Protein AF-A0A1E3KN95-F1 (afdb_monomer_lite)

Radius of gyration: 28.06 Å; chains: 1; bounding box: 76×40×62 Å

InterPro domains:
  IPR014820 Primase, C-terminal 1 [PF08708] (69-131)
  IPR014820 Primase, C-terminal 1 [SM00942] (67-132)

pLDDT: mean 82.58, std 17.32, range [36.66, 98.38]

Structure (mmCIF, N/CA/C/O backbone):
data_AF-A0A1E3KN95-F1
#
_entry.id   AF-A0A1E3KN95-F1
#
loop_
_atom_site.group_PDB
_atom_site.id
_atom_site.type_symbol
_atom_site.label_atom_id
_atom_site.label_alt_id
_atom_site.label_comp_id
_atom_site.label_asym_id
_atom_site.label_entity_id
_atom_site.label_seq_id
_atom_site.pdbx_PDB_ins_code
_atom_site.Cartn_x
_atom_site.Cartn_y
_atom_site.Cartn_z
_atom_site.occupancy
_atom_site.B_iso_or_equiv
_atom_site.auth_seq_id
_atom_site.auth_comp_id
_atom_site.auth_asym_id
_atom_site.auth_atom_id
_atom_site.pdbx_PDB_model_num
ATOM 1 N N . MET A 1 1 ? 36.022 5.492 -14.165 1.00 36.78 1 MET A N 1
ATOM 2 C CA . MET A 1 1 ? 36.075 4.786 -15.461 1.00 36.78 1 MET A CA 1
ATOM 3 C C . MET A 1 1 ? 35.013 3.703 -15.429 1.00 36.78 1 MET A C 1
ATOM 5 O O . MET A 1 1 ? 35.142 2.792 -14.626 1.00 36.78 1 MET A O 1
ATOM 9 N N . LEU A 1 2 ? 33.936 3.849 -16.202 1.00 36.66 2 LEU A N 1
ATOM 10 C CA . LEU A 1 2 ? 32.925 2.799 -16.359 1.00 36.66 2 LEU A CA 1
ATOM 11 C C . LEU A 1 2 ? 33.494 1.744 -17.310 1.00 36.66 2 LEU A C 1
ATOM 13 O O . LEU A 1 2 ? 33.850 2.065 -18.440 1.00 36.66 2 LEU A O 1
ATOM 17 N N . SER A 1 3 ? 33.666 0.522 -16.815 1.00 41.12 3 SER A N 1
ATOM 18 C CA . SER A 1 3 ? 34.029 -0.646 -17.617 1.00 41.12 3 SER A CA 1
ATOM 19 C C . SER A 1 3 ? 32.741 -1.424 -17.847 1.00 41.12 3 SER A C 1
ATOM 21 O O . SER A 1 3 ? 32.296 -2.153 -16.966 1.00 41.12 3 SER A O 1
ATOM 23 N N . ASP A 1 4 ? 32.116 -1.229 -19.003 1.00 42.75 4 ASP A N 1
ATOM 24 C CA . ASP A 1 4 ? 30.999 -2.070 -19.421 1.00 42.75 4 ASP A CA 1
ATOM 25 C C . ASP A 1 4 ? 31.564 -3.441 -19.811 1.00 42.75 4 ASP A C 1
ATOM 27 O O . ASP A 1 4 ? 32.286 -3.570 -20.800 1.00 42.75 4 ASP A O 1
ATOM 31 N N . PHE A 1 5 ? 31.268 -4.475 -19.024 1.00 56.72 5 PHE A N 1
ATOM 32 C CA . PHE A 1 5 ? 31.557 -5.863 -19.377 1.00 56.72 5 PHE A CA 1
ATOM 33 C C . PHE A 1 5 ? 30.247 -6.607 -19.625 1.00 56.72 5 PHE A C 1
ATOM 35 O O . PHE A 1 5 ? 29.327 -6.585 -18.811 1.00 56.72 5 PHE A O 1
ATOM 42 N N . THR A 1 6 ? 30.166 -7.291 -20.764 1.00 40.59 6 THR A N 1
ATOM 43 C CA . THR A 1 6 ? 29.100 -8.259 -21.036 1.00 40.59 6 THR A CA 1
ATOM 44 C C . THR A 1 6 ? 29.659 -9.643 -20.737 1.00 40.59 6 THR A C 1
ATOM 46 O O . THR A 1 6 ? 30.643 -10.054 -21.349 1.00 40.59 6 THR A O 1
ATOM 49 N N . VAL A 1 7 ? 29.063 -10.354 -19.779 1.00 47.09 7 VAL A N 1
ATOM 50 C CA . VAL A 1 7 ? 29.426 -11.745 -19.483 1.00 47.09 7 VAL A CA 1
ATOM 51 C C . VAL A 1 7 ? 28.965 -12.611 -20.653 1.00 47.09 7 VAL A C 1
ATOM 53 O O . VAL A 1 7 ? 27.770 -12.828 -20.842 1.00 47.09 7 VAL A O 1
ATOM 56 N N . ILE A 1 8 ? 29.912 -13.095 -21.450 1.00 56.09 8 ILE A N 1
ATOM 57 C CA . ILE A 1 8 ? 29.665 -14.140 -22.442 1.00 56.09 8 ILE A CA 1
ATOM 58 C C . ILE A 1 8 ? 29.873 -15.462 -21.701 1.00 56.09 8 ILE A C 1
ATOM 60 O O . ILE A 1 8 ? 30.939 -15.673 -21.121 1.00 56.09 8 ILE A O 1
ATOM 64 N N . ALA A 1 9 ? 28.863 -16.336 -21.663 1.00 49.34 9 ALA A N 1
ATOM 65 C CA . ALA A 1 9 ? 29.051 -17.692 -21.144 1.00 49.34 9 ALA A CA 1
ATOM 66 C C . ALA A 1 9 ? 30.231 -18.352 -21.887 1.00 49.34 9 ALA A C 1
ATOM 68 O O . ALA A 1 9 ? 30.363 -18.112 -23.093 1.00 49.34 9 ALA A O 1
ATOM 69 N N . PRO A 1 10 ? 31.086 -19.153 -21.221 1.00 55.22 10 PRO A N 1
ATOM 70 C CA . PRO A 1 10 ? 32.180 -19.834 -21.896 1.00 55.22 10 PRO A CA 1
ATOM 71 C C . PRO A 1 10 ? 31.567 -20.849 -22.858 1.00 55.22 10 PRO A C 1
ATOM 73 O O . PRO A 1 10 ? 31.193 -21.956 -22.485 1.00 55.22 10 PRO A O 1
ATOM 76 N N . SER A 1 11 ? 31.372 -20.439 -24.106 1.00 58.56 11 SER A N 1
ATOM 77 C CA . SER A 1 11 ? 31.072 -21.370 -25.173 1.00 58.56 11 SER A CA 1
ATOM 78 C C . SER A 1 11 ? 32.407 -22.046 -25.486 1.00 58.56 11 SER A C 1
ATOM 80 O O . SER A 1 11 ? 33.395 -21.382 -25.782 1.00 58.56 11 SER A O 1
ATOM 82 N N . G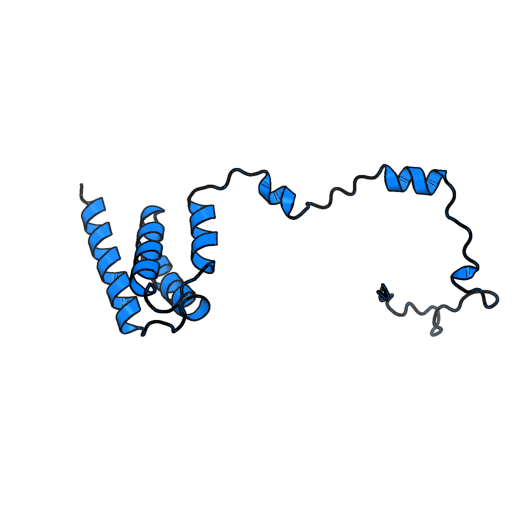LU A 1 12 ? 32.481 -23.358 -25.312 1.00 71.69 12 GLU A N 1
ATOM 83 C CA . GLU A 1 12 ? 33.647 -24.158 -25.677 1.00 71.69 12 GLU A CA 1
ATOM 84 C C . GLU A 1 12 ? 33.299 -24.955 -26.934 1.00 71.69 12 GLU A C 1
ATOM 86 O O . GLU A 1 12 ? 32.211 -25.526 -27.030 1.00 71.69 12 GLU A O 1
ATOM 91 N N . ILE A 1 13 ? 34.218 -25.025 -27.898 1.00 61.28 13 ILE A N 1
ATOM 92 C CA . ILE A 1 13 ? 34.147 -26.010 -28.985 1.00 61.28 13 ILE A CA 1
ATOM 93 C C . ILE A 1 13 ? 35.222 -27.053 -28.697 1.00 61.28 13 ILE A C 1
ATOM 95 O O . ILE A 1 13 ? 36.402 -26.720 -28.595 1.00 61.28 13 ILE A O 1
ATOM 99 N N . ASN A 1 14 ? 34.825 -28.322 -28.574 1.00 69.56 14 ASN A N 1
ATOM 100 C CA . ASN A 1 14 ? 35.733 -29.450 -28.324 1.00 69.56 14 ASN A CA 1
ATOM 101 C C . ASN A 1 14 ? 36.645 -29.259 -27.089 1.00 69.56 14 ASN A C 1
ATOM 103 O O . ASN A 1 14 ? 37.830 -29.588 -27.137 1.00 69.56 14 ASN A O 1
ATOM 107 N N . GLY A 1 15 ? 36.105 -28.705 -25.995 1.00 73.94 15 GLY A N 1
ATOM 108 C CA . GLY A 1 15 ? 36.822 -28.530 -24.722 1.00 73.94 15 GLY A CA 1
ATOM 109 C C . GLY A 1 15 ? 37.902 -27.445 -24.732 1.00 73.94 15 GLY A C 1
ATOM 110 O O . GLY A 1 15 ? 38.790 -27.450 -23.881 1.00 73.94 15 GLY A O 1
ATOM 111 N N . LYS A 1 16 ? 37.875 -26.538 -25.717 1.00 72.81 16 LYS A N 1
ATOM 112 C CA . LYS A 1 16 ? 38.758 -25.370 -25.772 1.00 72.81 16 LYS A CA 1
ATOM 113 C C . LYS A 1 16 ? 37.926 -24.087 -25.747 1.00 72.81 16 LYS A C 1
ATOM 115 O O . LYS A 1 16 ? 36.942 -24.001 -26.491 1.00 72.81 16 LYS A O 1
ATOM 120 N N . PRO A 1 17 ? 38.322 -23.080 -24.949 1.00 73.75 17 PRO A N 1
ATOM 121 C CA . PRO A 1 17 ? 37.708 -21.764 -25.021 1.00 73.75 17 PRO A CA 1
ATOM 122 C C . PRO A 1 17 ? 37.991 -21.138 -26.389 1.00 73.75 17 PRO A C 1
ATOM 124 O O . PRO A 1 17 ? 39.045 -21.381 -26.987 1.00 73.75 17 PRO A O 1
ATOM 127 N N . TYR A 1 18 ? 37.073 -20.305 -26.881 1.00 70.44 18 TYR A N 1
ATOM 128 C CA . TYR A 1 18 ? 37.371 -19.474 -28.046 1.00 70.44 18 TYR A CA 1
ATOM 129 C C . TYR A 1 18 ? 38.575 -18.588 -27.736 1.00 70.44 18 TYR A C 1
ATOM 131 O O . TYR A 1 18 ? 38.562 -17.806 -26.786 1.00 70.44 18 TYR A O 1
ATOM 139 N N . ALA A 1 19 ? 39.604 -18.701 -28.566 1.00 72.06 19 ALA A N 1
ATOM 140 C CA . ALA A 1 19 ? 40.732 -17.789 -28.571 1.00 72.06 19 ALA A CA 1
ATOM 141 C C . ALA A 1 19 ? 40.642 -16.895 -29.815 1.00 72.06 19 ALA A C 1
ATOM 143 O O . ALA A 1 19 ? 40.189 -17.360 -30.868 1.00 72.06 19 ALA A O 1
ATOM 144 N N . PRO A 1 20 ? 41.077 -15.629 -29.733 1.00 71.50 20 PRO A N 1
ATOM 145 C CA . PRO A 1 20 ? 41.252 -14.808 -30.919 1.00 71.50 20 PRO A CA 1
ATOM 146 C C . PRO A 1 20 ? 42.213 -15.485 -31.899 1.00 71.50 20 PRO A C 1
ATOM 148 O O . PRO A 1 20 ? 43.287 -15.953 -31.513 1.00 71.50 20 PRO A O 1
ATOM 151 N N . LEU A 1 21 ? 41.835 -15.525 -33.175 1.00 75.88 21 LEU A N 1
ATOM 152 C CA . LEU A 1 21 ? 42.736 -15.972 -34.234 1.00 75.88 21 LEU A CA 1
ATOM 153 C C . LEU A 1 21 ? 43.916 -14.995 -34.333 1.00 75.88 21 LEU A C 1
ATOM 155 O O . LEU A 1 21 ? 43.727 -13.780 -34.249 1.00 75.88 21 LEU A O 1
ATOM 159 N N . ASP A 1 22 ? 45.122 -15.532 -34.510 1.00 77.94 22 ASP A N 1
ATOM 160 C CA . ASP A 1 22 ? 46.354 -14.773 -34.761 1.00 77.94 22 ASP A CA 1
ATOM 161 C C . ASP A 1 22 ? 46.700 -13.705 -33.704 1.00 77.94 22 ASP A C 1
ATOM 163 O O . ASP A 1 22 ? 47.295 -12.680 -34.026 1.00 77.94 22 ASP A O 1
ATOM 167 N N . GLY A 1 23 ? 46.305 -13.904 -32.441 1.00 77.94 23 GLY A N 1
ATOM 168 C CA . GLY A 1 23 ? 46.633 -12.975 -31.349 1.00 77.94 23 GLY A CA 1
ATOM 169 C C . GLY A 1 23 ? 45.942 -11.610 -31.440 1.00 77.94 23 GLY A C 1
ATOM 170 O O . GLY A 1 23 ? 46.350 -10.675 -30.752 1.00 77.94 23 GLY A O 1
ATOM 171 N N . ARG A 1 24 ? 44.902 -11.485 -32.274 1.00 77.06 24 ARG A N 1
ATOM 172 C CA . ARG A 1 24 ? 44.149 -10.238 -32.438 1.00 77.06 24 ARG A CA 1
ATOM 173 C C . ARG A 1 24 ? 43.450 -9.829 -31.149 1.00 77.06 24 ARG A C 1
ATOM 175 O O . ARG A 1 24 ? 42.901 -10.646 -30.413 1.00 77.06 24 ARG A O 1
ATOM 182 N N . THR A 1 25 ? 43.420 -8.532 -30.920 1.00 79.06 25 THR A N 1
ATOM 183 C CA . THR A 1 25 ? 42.753 -7.879 -29.801 1.00 79.06 25 THR A CA 1
ATOM 184 C C . THR A 1 25 ? 41.519 -7.123 -30.288 1.00 79.06 25 THR A C 1
ATOM 186 O O . THR A 1 25 ? 41.279 -6.982 -31.487 1.00 79.06 25 THR A O 1
ATOM 189 N N . LEU A 1 26 ? 40.724 -6.589 -29.357 1.00 74.69 26 LEU A N 1
ATOM 190 C CA . LEU A 1 26 ? 39.584 -5.735 -29.711 1.00 74.69 26 LEU A CA 1
ATOM 191 C C . LEU A 1 26 ? 40.007 -4.485 -30.504 1.00 74.69 26 LEU A C 1
ATOM 193 O O . LEU A 1 26 ? 39.204 -3.959 -31.270 1.00 74.69 26 LEU A O 1
ATOM 197 N N . ALA A 1 27 ? 41.258 -4.034 -30.359 1.00 80.38 27 ALA A N 1
ATOM 198 C CA . ALA A 1 27 ? 41.798 -2.901 -31.109 1.00 80.38 27 ALA A CA 1
ATOM 199 C C . ALA A 1 27 ? 41.967 -3.200 -32.611 1.00 80.38 27 ALA A C 1
ATOM 201 O O . ALA A 1 27 ? 41.987 -2.275 -33.418 1.00 80.38 27 ALA A O 1
ATOM 202 N N . ASP A 1 28 ? 42.035 -4.479 -32.993 1.00 82.50 28 ASP A N 1
ATOM 203 C CA . ASP A 1 28 ? 42.207 -4.921 -34.382 1.00 82.50 28 ASP A CA 1
ATOM 204 C C . ASP A 1 28 ? 40.870 -5.062 -35.134 1.00 82.50 28 ASP A C 1
ATOM 206 O O . ASP A 1 28 ? 40.828 -5.450 -36.309 1.00 82.50 28 ASP A O 1
ATOM 210 N N . ILE A 1 29 ? 39.750 -4.769 -34.466 1.00 81.12 29 ILE A N 1
ATOM 211 C CA . ILE A 1 29 ? 38.415 -4.838 -35.054 1.00 81.12 29 ILE A CA 1
ATOM 212 C C . ILE A 1 29 ? 38.216 -3.638 -35.980 1.00 81.12 29 ILE A C 1
ATOM 214 O O . ILE A 1 29 ? 38.250 -2.480 -35.565 1.00 81.12 29 ILE 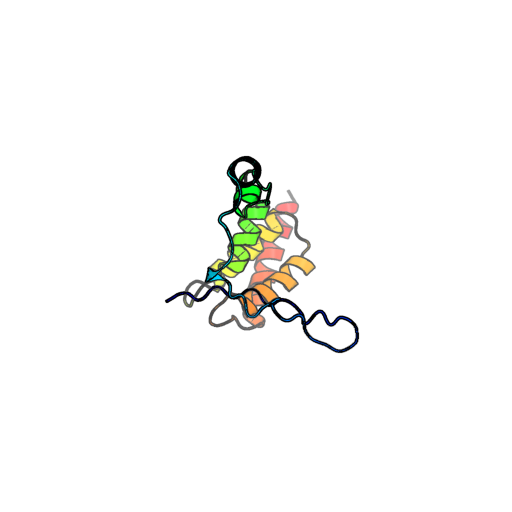A O 1
ATOM 218 N N . LYS A 1 30 ? 37.964 -3.920 -37.261 1.00 85.94 30 LYS A N 1
ATOM 219 C CA . LYS A 1 30 ? 37.622 -2.885 -38.240 1.00 85.94 30 LYS A CA 1
ATOM 220 C C . LYS A 1 30 ? 36.300 -2.213 -37.857 1.00 85.94 30 LYS A C 1
ATOM 222 O O . LYS A 1 30 ? 35.381 -2.914 -37.423 1.00 85.94 30 LYS A O 1
ATOM 227 N N . PRO A 1 31 ? 36.167 -0.891 -38.065 1.00 84.50 31 PRO A N 1
ATOM 228 C CA . PRO A 1 31 ? 34.901 -0.212 -37.842 1.00 84.50 31 PRO A CA 1
ATOM 229 C C . PRO A 1 31 ? 33.794 -0.881 -38.661 1.00 84.50 31 PRO A C 1
ATOM 231 O O . PRO A 1 31 ? 34.018 -1.337 -39.788 1.00 84.50 31 PRO A O 1
ATOM 234 N N . ALA A 1 32 ? 32.599 -0.952 -38.075 1.00 84.81 32 ALA A N 1
ATOM 235 C CA . ALA A 1 32 ? 31.441 -1.509 -38.752 1.00 84.81 32 ALA A CA 1
ATOM 236 C C . ALA A 1 32 ? 31.173 -0.735 -40.056 1.00 84.81 32 ALA A C 1
ATOM 238 O O . ALA A 1 32 ? 31.287 0.493 -40.077 1.00 84.81 32 ALA A O 1
ATOM 239 N N . PRO A 1 33 ? 30.815 -1.422 -41.153 1.00 91.12 33 PRO A N 1
ATOM 240 C CA . PRO A 1 33 ? 30.518 -0.748 -42.406 1.00 91.12 33 PRO A CA 1
ATOM 241 C C . PRO A 1 33 ? 29.287 0.154 -42.250 1.00 91.12 33 PRO A C 1
ATOM 243 O O . PRO A 1 33 ? 28.330 -0.209 -41.564 1.00 91.12 33 PRO A O 1
ATOM 246 N N . GLN A 1 34 ? 29.292 1.305 -42.928 1.00 87.81 34 GLN A N 1
ATOM 247 C CA . GLN A 1 34 ? 28.277 2.349 -42.737 1.00 87.81 34 GLN A CA 1
ATOM 248 C C . GLN A 1 34 ? 26.843 1.836 -42.950 1.00 87.81 34 GLN A C 1
ATOM 250 O O . GLN A 1 34 ? 25.969 2.129 -42.145 1.00 87.81 34 GLN A O 1
ATOM 255 N N . TRP A 1 35 ? 26.620 0.961 -43.940 1.00 90.25 35 TRP A N 1
ATOM 256 C CA . TRP A 1 35 ? 25.302 0.362 -44.194 1.00 90.25 35 TRP A CA 1
ATOM 257 C C . TRP A 1 35 ? 24.738 -0.409 -42.988 1.00 90.25 35 TRP A C 1
ATOM 259 O O . TRP A 1 35 ? 23.524 -0.453 -42.795 1.00 90.25 35 TRP A O 1
ATOM 269 N N . LEU A 1 36 ? 25.603 -1.036 -42.182 1.00 85.31 36 LEU A N 1
ATOM 270 C CA . LEU A 1 36 ? 25.201 -1.777 -40.988 1.00 85.31 36 LEU A CA 1
ATOM 271 C C . LEU A 1 36 ? 24.862 -0.806 -39.858 1.00 85.31 36 LEU A C 1
ATOM 273 O O . LEU A 1 36 ? 23.853 -0.990 -39.182 1.00 85.31 36 LEU A O 1
ATOM 277 N N . VAL A 1 37 ? 25.674 0.241 -39.694 1.00 86.12 37 VAL A N 1
ATOM 278 C CA . VAL A 1 37 ? 25.429 1.317 -38.727 1.00 86.12 37 VAL A CA 1
ATOM 279 C C . VAL A 1 37 ? 24.087 1.987 -39.019 1.00 86.12 37 VAL A C 1
ATOM 281 O O . VAL A 1 37 ? 23.237 2.052 -38.137 1.00 86.12 37 VAL A O 1
ATOM 284 N N . ASP A 1 38 ? 23.842 2.379 -40.267 1.00 85.50 38 ASP A N 1
ATOM 285 C CA . ASP A 1 38 ? 22.607 3.049 -40.687 1.00 85.50 38 ASP A CA 1
ATOM 286 C C . ASP A 1 38 ? 21.372 2.163 -40.458 1.00 85.50 38 ASP A C 1
ATOM 288 O O . ASP A 1 38 ? 20.329 2.626 -39.986 1.00 85.50 38 ASP A O 1
ATOM 292 N N . LYS A 1 39 ? 21.500 0.855 -40.725 1.00 82.94 39 LYS A N 1
ATOM 293 C CA . LYS A 1 39 ? 20.432 -0.126 -40.497 1.00 82.94 39 LYS A CA 1
ATOM 294 C C . LYS A 1 39 ? 20.111 -0.304 -39.010 1.00 82.94 39 LYS A C 1
ATOM 296 O O . LYS A 1 39 ? 18.944 -0.486 -38.668 1.00 82.94 39 LYS A O 1
ATOM 301 N N . LEU A 1 40 ? 21.117 -0.246 -38.137 1.00 78.94 40 LEU A N 1
ATOM 302 C CA . LEU A 1 40 ? 20.944 -0.349 -36.684 1.00 78.94 40 LEU A CA 1
ATOM 303 C C . LEU A 1 40 ? 20.393 0.949 -36.078 1.00 78.94 40 LEU A C 1
ATOM 305 O O . LEU A 1 40 ? 19.512 0.891 -35.226 1.00 78.94 40 LEU A O 1
ATOM 309 N N . VAL A 1 41 ? 20.841 2.116 -36.552 1.00 77.06 41 VAL A N 1
ATOM 310 C CA . VAL A 1 41 ? 20.358 3.432 -36.092 1.00 77.06 41 VAL A CA 1
ATOM 311 C C . VAL A 1 41 ? 18.879 3.645 -36.444 1.00 77.06 41 VAL A C 1
ATOM 313 O O . VAL A 1 41 ? 18.130 4.221 -35.656 1.00 77.06 41 VAL A O 1
ATOM 316 N N . GLY A 1 42 ? 18.428 3.148 -37.602 1.00 65.31 42 GLY A N 1
ATOM 317 C CA . GLY A 1 42 ? 17.024 3.215 -38.026 1.00 65.31 42 GLY A CA 1
ATOM 318 C C . GLY A 1 42 ? 16.092 2.219 -37.324 1.00 65.31 42 GLY A C 1
ATOM 319 O O . GLY A 1 42 ? 14.870 2.398 -37.337 1.00 65.31 42 GLY A O 1
ATOM 320 N N . GLN A 1 43 ? 16.635 1.181 -36.681 1.00 62.09 43 GLN A N 1
ATOM 321 C CA . GLN A 1 43 ? 15.849 0.254 -35.878 1.00 62.09 43 GLN A CA 1
ATOM 322 C C . GLN A 1 43 ? 15.532 0.896 -34.529 1.00 62.09 43 GLN A C 1
ATOM 324 O O . GLN A 1 43 ? 16.256 0.748 -33.547 1.00 62.09 43 GLN A O 1
ATOM 329 N N . LYS A 1 44 ? 14.378 1.567 -34.456 1.00 55.66 44 LYS A N 1
ATOM 330 C CA . LYS A 1 44 ? 13.699 1.775 -33.177 1.00 55.66 44 LYS A CA 1
ATOM 331 C C . LYS A 1 44 ? 13.392 0.398 -32.601 1.00 55.66 44 LYS A C 1
ATOM 333 O O . LYS A 1 44 ? 12.368 -0.204 -32.914 1.00 55.66 44 LYS A O 1
ATOM 338 N N . VAL A 1 45 ? 14.298 -0.114 -31.780 1.00 56.94 45 VAL A N 1
ATOM 339 C CA . VAL A 1 45 ? 13.999 -1.217 -30.884 1.00 56.94 45 VAL A CA 1
ATOM 340 C C . VAL A 1 45 ? 12.791 -0.787 -30.065 1.00 56.94 45 VAL A C 1
ATOM 342 O O . VAL A 1 45 ? 12.856 0.143 -29.261 1.00 56.94 45 VAL A O 1
ATOM 345 N N . ASN A 1 46 ? 11.656 -1.426 -30.336 1.00 52.91 46 ASN A N 1
ATOM 346 C CA . ASN A 1 46 ? 10.396 -1.199 -29.649 1.00 52.91 46 ASN A CA 1
ATOM 347 C C . ASN A 1 46 ? 10.476 -1.873 -28.271 1.00 52.91 46 ASN A C 1
ATOM 349 O O . ASN A 1 46 ? 9.666 -2.731 -27.932 1.00 52.91 46 ASN A O 1
ATOM 353 N N . TRP A 1 47 ? 11.510 -1.544 -27.492 1.00 51.88 47 TRP A N 1
ATOM 354 C CA . TRP A 1 47 ? 11.514 -1.845 -26.076 1.00 51.88 47 TRP A CA 1
ATOM 355 C C . TRP A 1 47 ? 10.315 -1.094 -25.509 1.00 51.88 47 TRP A C 1
ATOM 357 O O . TRP A 1 47 ? 10.233 0.127 -25.704 1.00 51.88 47 TRP A O 1
ATOM 367 N N . PRO A 1 48 ? 9.363 -1.766 -24.845 1.00 51.47 48 PRO A N 1
ATOM 368 C CA . PRO A 1 48 ? 8.399 -1.046 -24.046 1.00 51.47 48 PRO A CA 1
ATOM 369 C C . PRO A 1 48 ? 9.220 -0.317 -22.986 1.00 51.47 48 PRO A C 1
ATOM 371 O O . PRO A 1 48 ? 9.660 -0.905 -22.005 1.00 51.47 48 PRO A O 1
ATOM 374 N N . SER A 1 49 ? 9.513 0.960 -23.234 1.00 58.28 49 SER A N 1
ATOM 375 C CA . SER A 1 49 ? 10.123 1.812 -22.224 1.00 58.28 49 SER A CA 1
ATOM 376 C C . SER A 1 49 ? 9.246 1.733 -20.974 1.00 58.28 49 SER A C 1
ATOM 378 O O . SER A 1 49 ? 8.032 1.568 -21.088 1.00 58.28 49 SER A O 1
ATOM 380 N N . GLU A 1 50 ? 9.797 1.903 -19.777 1.00 56.28 50 GLU A N 1
ATOM 381 C CA . GLU A 1 50 ? 8.972 2.116 -18.572 1.00 56.28 50 GLU A CA 1
ATOM 382 C C . GLU A 1 50 ? 7.888 3.189 -18.809 1.00 56.28 50 GLU A C 1
ATOM 384 O O . GLU A 1 50 ? 6.768 3.108 -18.305 1.00 56.28 50 GLU A O 1
ATOM 389 N N . ARG A 1 51 ? 8.184 4.153 -19.692 1.00 53.97 51 ARG A N 1
ATOM 390 C CA . ARG A 1 51 ? 7.271 5.205 -20.152 1.00 53.97 51 ARG A CA 1
ATOM 391 C C . ARG A 1 51 ? 6.137 4.711 -21.059 1.00 53.97 51 ARG A C 1
ATOM 393 O O . ARG A 1 51 ? 5.135 5.405 -21.182 1.00 53.97 51 ARG A O 1
ATOM 400 N N . ALA A 1 52 ? 6.226 3.527 -21.661 1.00 53.94 52 ALA A N 1
ATOM 401 C CA . ALA A 1 52 ? 5.129 2.925 -22.416 1.00 53.94 52 ALA A CA 1
ATOM 402 C C . ALA A 1 52 ? 3.914 2.650 -21.510 1.00 53.94 52 ALA A C 1
ATOM 404 O O . ALA A 1 52 ? 2.781 2.869 -21.940 1.00 53.94 52 ALA A O 1
ATOM 405 N N . TYR A 1 53 ? 4.123 2.300 -20.231 1.00 55.44 53 TYR A N 1
ATOM 406 C CA . TYR A 1 53 ? 3.041 2.206 -19.239 1.00 55.44 53 TYR A CA 1
ATOM 407 C C . TYR A 1 53 ? 2.392 3.565 -18.928 1.00 55.44 53 TYR A C 1
ATOM 409 O O . TYR A 1 53 ? 1.210 3.613 -18.581 1.00 55.44 53 TYR A O 1
ATOM 417 N N . ALA A 1 54 ? 3.119 4.674 -19.107 1.00 56.62 54 ALA A N 1
ATOM 418 C CA . ALA A 1 54 ? 2.628 6.028 -18.846 1.00 56.62 54 ALA A CA 1
ATOM 419 C C . ALA A 1 54 ? 1.640 6.549 -19.908 1.00 56.62 54 ALA A C 1
ATOM 421 O O . ALA A 1 54 ? 1.032 7.598 -19.711 1.00 56.62 54 ALA A O 1
ATOM 422 N N . THR A 1 55 ? 1.431 5.827 -21.016 1.00 59.06 55 THR A N 1
ATOM 423 C CA . THR A 1 55 ? 0.442 6.218 -22.040 1.00 59.06 55 THR A CA 1
ATOM 424 C C . THR A 1 55 ? -1.005 5.949 -21.621 1.00 59.06 55 THR A C 1
ATOM 426 O O . THR A 1 55 ? -1.929 6.542 -22.180 1.00 59.06 55 THR A O 1
ATOM 429 N N . ARG A 1 56 ? -1.240 5.090 -20.619 1.00 69.94 56 ARG A N 1
ATOM 430 C CA . ARG A 1 56 ? -2.588 4.838 -20.093 1.00 69.94 56 ARG A CA 1
ATOM 431 C C . ARG A 1 56 ? -2.923 5.857 -19.009 1.00 69.94 56 ARG A C 1
ATOM 433 O O . ARG A 1 56 ? -2.238 5.943 -17.993 1.00 69.94 56 ARG A O 1
ATOM 440 N N . GLN A 1 57 ? -4.030 6.579 -19.190 1.00 82.38 57 GLN A N 1
ATOM 441 C CA . GLN A 1 57 ? -4.582 7.455 -18.154 1.00 82.38 57 GLN A CA 1
ATOM 442 C C . GLN A 1 57 ? -4.819 6.654 -16.865 1.00 82.38 57 GLN A C 1
ATOM 444 O O . GLN A 1 57 ? -5.586 5.684 -16.847 1.00 82.38 57 GLN A O 1
ATOM 449 N N . LYS A 1 58 ? -4.131 7.038 -15.782 1.00 87.56 58 LYS A N 1
ATOM 450 C CA . LYS A 1 58 ? -4.166 6.305 -14.512 1.00 87.56 58 LYS A CA 1
ATOM 451 C C . LYS A 1 58 ? -5.562 6.394 -13.893 1.00 87.56 58 LYS A C 1
ATOM 453 O O . LYS A 1 58 ? -6.038 7.472 -13.530 1.00 87.56 58 LYS A O 1
ATOM 458 N N . LYS A 1 59 ? -6.220 5.239 -13.763 1.00 92.12 59 LYS A N 1
ATOM 459 C CA . LYS A 1 59 ? -7.531 5.116 -13.110 1.00 92.12 59 LYS A CA 1
ATOM 460 C C . LYS A 1 59 ? -7.415 5.358 -11.604 1.00 92.12 59 LYS A C 1
ATOM 462 O O . LYS A 1 59 ? -6.339 5.236 -11.022 1.00 92.12 59 LYS A O 1
ATOM 467 N N . TYR A 1 60 ? -8.547 5.650 -10.964 1.00 94.06 60 TYR A N 1
ATOM 468 C CA . TYR A 1 60 ? -8.621 5.861 -9.515 1.00 94.06 60 TYR A CA 1
ATOM 469 C C . TYR A 1 60 ? -8.018 4.698 -8.707 1.00 94.06 60 TYR A C 1
ATOM 471 O O . TYR A 1 60 ? -7.218 4.936 -7.805 1.00 94.06 60 TYR A O 1
ATOM 479 N N . THR A 1 61 ? -8.341 3.452 -9.068 1.00 94.19 61 THR A N 1
ATOM 480 C CA . THR A 1 61 ? -7.781 2.246 -8.435 1.00 94.19 61 THR A CA 1
ATOM 481 C C . THR A 1 61 ? -6.275 2.125 -8.648 1.00 94.19 61 THR A C 1
ATOM 483 O O . THR A 1 61 ? -5.571 1.735 -7.729 1.00 94.19 61 THR A O 1
ATOM 486 N N . GLY A 1 62 ? -5.761 2.539 -9.811 1.00 93.38 62 GLY A N 1
ATOM 487 C CA . GLY A 1 62 ? -4.319 2.620 -10.060 1.00 93.38 62 GLY A CA 1
ATOM 488 C C . GLY A 1 62 ? -3.627 3.575 -9.088 1.00 93.38 62 GLY A C 1
ATOM 489 O O . GLY A 1 62 ? -2.657 3.187 -8.455 1.00 93.38 62 GLY A O 1
ATOM 490 N N . ARG A 1 63 ? -4.193 4.776 -8.880 1.00 93.81 63 ARG A N 1
ATOM 491 C CA . ARG A 1 63 ? -3.686 5.734 -7.875 1.00 93.81 63 ARG A CA 1
ATOM 492 C C . ARG A 1 63 ? -3.750 5.184 -6.450 1.00 93.81 63 ARG A C 1
ATOM 494 O O . ARG A 1 63 ? -2.931 5.550 -5.620 1.00 93.81 63 ARG A O 1
ATOM 501 N N . LEU A 1 64 ? -4.757 4.365 -6.139 1.00 95.94 64 LEU A N 1
ATOM 502 C CA . LEU A 1 64 ? -4.859 3.705 -4.836 1.00 95.94 64 LEU A CA 1
ATOM 503 C C . LEU A 1 64 ? -3.717 2.699 -4.636 1.00 95.94 64 LEU A C 1
ATOM 505 O O . LEU A 1 64 ? -3.118 2.708 -3.569 1.00 95.94 64 LEU A O 1
ATOM 509 N N . LEU A 1 65 ? -3.390 1.894 -5.653 1.00 94.56 65 LEU A N 1
ATOM 510 C CA . LEU A 1 65 ? -2.275 0.942 -5.590 1.00 94.56 65 LEU A CA 1
ATOM 511 C C . LEU A 1 65 ? -0.932 1.643 -5.346 1.00 94.56 65 LEU A C 1
ATOM 513 O O . LEU A 1 65 ? -0.163 1.182 -4.509 1.00 94.56 65 LEU A O 1
ATOM 517 N N . ASP A 1 66 ? -0.668 2.773 -6.010 1.00 94.00 66 ASP A N 1
ATOM 518 C CA . ASP A 1 66 ? 0.572 3.523 -5.749 1.00 94.00 66 ASP A CA 1
ATOM 519 C C . ASP A 1 66 ? 0.591 4.121 -4.336 1.00 94.00 66 ASP A C 1
ATOM 521 O O . ASP A 1 66 ? 1.623 4.158 -3.669 1.00 94.00 66 ASP A O 1
ATOM 525 N N . GLU A 1 67 ? -0.558 4.610 -3.861 1.00 93.94 67 GLU A N 1
ATOM 526 C CA . GLU A 1 67 ? -0.626 5.221 -2.538 1.00 93.94 67 GLU A CA 1
ATOM 527 C C . GLU A 1 67 ? -0.393 4.190 -1.431 1.00 93.94 67 GLU A C 1
ATOM 529 O O . GLU A 1 67 ? 0.280 4.510 -0.459 1.00 93.94 67 GLU A O 1
ATOM 534 N N . MET A 1 68 ? -0.874 2.951 -1.595 1.00 94.19 68 MET A N 1
ATOM 535 C CA . MET A 1 68 ? -0.671 1.859 -0.630 1.00 94.19 68 MET A CA 1
ATOM 536 C C . MET A 1 68 ? 0.807 1.589 -0.325 1.00 94.19 68 MET A C 1
ATOM 538 O O . MET A 1 68 ? 1.126 1.238 0.806 1.00 94.19 68 MET A O 1
ATOM 542 N N . VAL A 1 69 ? 1.694 1.770 -1.307 1.00 93.00 69 VAL A N 1
ATOM 543 C CA . VAL A 1 69 ? 3.139 1.523 -1.152 1.00 93.00 69 VAL A CA 1
ATOM 544 C C . VAL A 1 69 ? 3.929 2.773 -0.765 1.00 93.00 69 VAL A C 1
ATOM 546 O O . VAL A 1 69 ? 5.112 2.679 -0.464 1.00 93.00 69 VAL A O 1
ATOM 549 N N . THR A 1 70 ? 3.295 3.952 -0.766 1.00 93.38 70 THR A N 1
ATOM 550 C CA . THR A 1 70 ? 3.964 5.210 -0.385 1.00 93.38 70 THR A CA 1
ATOM 551 C C . THR A 1 70 ? 4.296 5.235 1.108 1.00 93.38 70 THR A C 1
ATOM 553 O O . THR A 1 70 ? 5.310 5.803 1.507 1.00 93.38 70 THR A O 1
ATOM 556 N N . GLY A 1 71 ? 3.450 4.609 1.929 1.00 88.38 71 GLY A N 1
ATOM 557 C CA . GLY A 1 71 ? 3.657 4.527 3.368 1.00 88.38 71 GLY A CA 1
ATOM 558 C C . GLY A 1 71 ? 3.519 5.856 4.111 1.00 88.38 71 GLY A C 1
ATOM 559 O O . GLY A 1 71 ? 3.168 6.897 3.546 1.00 88.38 71 GLY A O 1
ATOM 560 N N . THR A 1 72 ? 3.768 5.825 5.421 1.00 91.81 72 THR A N 1
ATOM 561 C CA . THR A 1 72 ? 3.838 7.039 6.242 1.00 91.81 72 THR A CA 1
ATOM 562 C C . THR A 1 72 ? 4.691 6.842 7.496 1.00 91.81 72 THR A C 1
ATOM 564 O O . THR A 1 72 ? 4.780 5.741 8.038 1.00 91.81 72 THR A O 1
ATOM 567 N N . ALA A 1 73 ? 5.286 7.935 7.976 1.00 85.56 73 ALA A N 1
ATOM 568 C CA . ALA A 1 73 ? 6.103 7.965 9.185 1.00 85.56 73 ALA A CA 1
ATOM 569 C C . ALA A 1 73 ? 5.289 8.373 10.432 1.00 85.56 73 ALA A C 1
ATOM 571 O O . ALA A 1 73 ? 4.080 8.649 10.385 1.00 85.56 73 ALA A O 1
ATOM 572 N N . LYS A 1 74 ? 5.969 8.419 11.581 1.00 84.44 74 LYS A N 1
ATOM 573 C CA . LYS A 1 74 ? 5.393 8.728 12.896 1.00 84.44 74 LYS A CA 1
ATOM 574 C C . LYS A 1 74 ? 4.551 10.016 12.874 1.00 84.44 74 LYS A C 1
ATOM 576 O O . LYS A 1 74 ? 4.965 11.043 12.350 1.00 84.44 74 LYS A O 1
ATOM 581 N N . GLY A 1 75 ? 3.360 9.949 13.472 1.00 86.38 75 GLY A N 1
ATOM 582 C CA . GLY A 1 75 ? 2.409 11.067 13.578 1.00 86.38 75 GLY A CA 1
ATOM 583 C C . GLY A 1 75 ? 1.148 10.919 12.719 1.00 86.38 75 GLY A C 1
ATOM 584 O O . GLY A 1 75 ? 0.079 11.294 13.181 1.00 86.38 75 GLY A O 1
ATOM 585 N N . ASN A 1 76 ? 1.229 10.282 11.540 1.00 92.56 76 ASN A N 1
ATOM 586 C CA . ASN A 1 76 ? 0.093 10.193 10.597 1.00 92.56 76 ASN 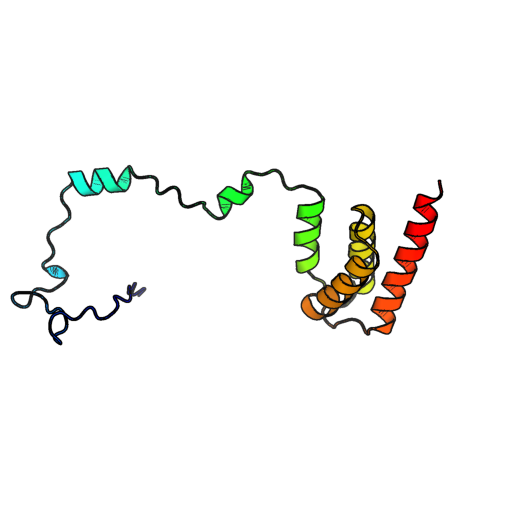A CA 1
ATOM 587 C C . ASN A 1 76 ? -0.421 8.771 10.317 1.00 92.56 76 ASN A C 1
ATOM 589 O O . ASN A 1 76 ? -1.376 8.591 9.563 1.00 92.56 76 ASN A O 1
ATOM 593 N N . ARG A 1 77 ? 0.176 7.763 10.952 1.00 95.06 77 ARG A N 1
ATOM 594 C CA . ARG A 1 77 ? -0.050 6.328 10.708 1.00 95.06 77 ARG A CA 1
ATOM 595 C C . ARG A 1 77 ? -1.523 5.919 10.751 1.00 95.06 77 ARG A C 1
ATOM 597 O O . ARG A 1 77 ? -2.031 5.379 9.774 1.00 95.06 77 ARG A O 1
ATOM 604 N N . ASN A 1 78 ? -2.237 6.256 11.826 1.00 95.31 78 ASN A N 1
ATOM 605 C CA . ASN A 1 78 ? -3.648 5.889 11.984 1.00 95.31 78 ASN A CA 1
ATOM 606 C C . ASN A 1 78 ? -4.526 6.543 10.923 1.00 95.31 78 ASN A C 1
ATOM 608 O O . ASN A 1 78 ? -5.365 5.881 10.315 1.00 95.31 78 ASN A O 1
ATOM 612 N N . ALA A 1 79 ? -4.335 7.845 10.702 1.00 95.31 79 ALA A N 1
ATOM 613 C CA . ALA A 1 79 ? -5.100 8.605 9.723 1.00 95.31 79 ALA A CA 1
ATOM 614 C C . ALA A 1 79 ? -4.868 8.059 8.310 1.00 95.31 79 ALA A C 1
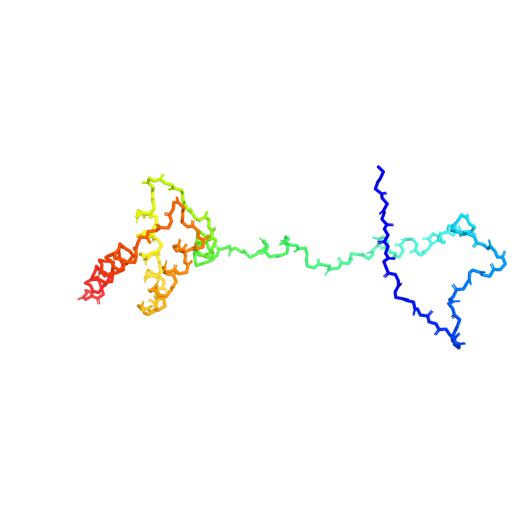ATOM 616 O O . ALA A 1 79 ? -5.813 7.891 7.537 1.00 95.31 79 ALA A O 1
ATOM 617 N N . TRP A 1 80 ? -3.620 7.718 7.999 1.00 95.81 80 TRP A N 1
ATOM 618 C CA . TRP A 1 80 ? -3.238 7.147 6.721 1.00 95.81 80 TRP A CA 1
ATOM 619 C C . TRP A 1 80 ? -3.824 5.743 6.517 1.00 95.81 80 TRP A C 1
ATOM 621 O O . TRP A 1 80 ? -4.518 5.527 5.525 1.00 95.81 80 TRP A O 1
ATOM 631 N N . LEU A 1 81 ? -3.678 4.822 7.479 1.00 96.56 81 LEU A N 1
ATOM 632 C CA . LEU A 1 81 ? -4.256 3.472 7.381 1.00 96.56 81 LEU A CA 1
ATOM 633 C C . LEU A 1 81 ? -5.791 3.526 7.268 1.00 96.56 81 LEU A C 1
ATOM 635 O O . LEU A 1 81 ? -6.397 2.813 6.469 1.00 96.56 81 LEU A O 1
ATOM 639 N N . THR A 1 82 ? -6.422 4.442 8.011 1.00 97.38 82 THR A N 1
ATOM 640 C CA . THR A 1 82 ? -7.868 4.714 7.950 1.00 97.38 82 THR A CA 1
ATOM 641 C C . THR A 1 82 ? -8.292 5.198 6.561 1.00 97.38 82 THR A C 1
ATOM 643 O O . THR A 1 82 ? -9.313 4.752 6.027 1.00 97.38 82 THR A O 1
ATOM 646 N N . LYS A 1 83 ? -7.507 6.093 5.949 1.00 96.56 83 LYS A N 1
ATOM 647 C CA . LYS A 1 83 ? -7.734 6.583 4.583 1.00 96.56 83 LYS A CA 1
ATOM 648 C C . LYS A 1 83 ? -7.634 5.441 3.572 1.00 96.56 83 LYS A C 1
ATOM 650 O O . LYS A 1 83 ? -8.531 5.306 2.739 1.00 96.56 83 LYS A O 1
ATOM 655 N N . ILE A 1 84 ? -6.590 4.614 3.654 1.00 97.56 84 ILE A N 1
ATOM 656 C CA . ILE A 1 84 ? -6.404 3.459 2.767 1.00 97.56 84 ILE A CA 1
ATOM 657 C C . ILE A 1 84 ? -7.580 2.484 2.900 1.00 97.56 84 ILE A C 1
ATOM 659 O O . ILE A 1 84 ? -8.202 2.158 1.889 1.00 97.56 84 ILE A O 1
ATOM 663 N N . ALA A 1 85 ? -7.965 2.115 4.127 1.00 97.56 85 ALA A N 1
ATOM 664 C CA . ALA A 1 85 ? -9.109 1.241 4.395 1.00 97.56 85 ALA A CA 1
ATOM 665 C C . ALA A 1 85 ? -10.402 1.770 3.755 1.00 97.56 85 ALA A C 1
ATOM 667 O O . ALA A 1 85 ? -11.085 1.054 3.020 1.00 97.56 85 ALA A O 1
ATOM 668 N N . GLY A 1 86 ? -10.718 3.050 3.984 1.00 97.12 86 GLY A N 1
ATOM 669 C CA . GLY A 1 86 ? -11.912 3.684 3.426 1.00 97.12 86 GLY A CA 1
ATOM 670 C C . GLY A 1 86 ? -11.929 3.677 1.898 1.00 97.12 86 GLY A C 1
ATOM 671 O O . GLY A 1 86 ? -12.963 3.408 1.292 1.00 97.12 86 GLY A O 1
ATOM 672 N N . ARG A 1 87 ? -10.780 3.919 1.257 1.00 97.19 87 ARG A N 1
ATOM 673 C CA . ARG A 1 87 ? -10.674 3.886 -0.208 1.00 97.19 87 ARG A CA 1
ATOM 674 C C . ARG A 1 87 ? -10.795 2.480 -0.777 1.00 97.19 87 ARG A C 1
ATOM 676 O O . ARG A 1 87 ? -11.395 2.329 -1.836 1.00 97.19 87 ARG A O 1
ATOM 683 N N . MET A 1 88 ? -10.270 1.464 -0.092 1.00 97.31 88 MET A N 1
ATOM 684 C CA . MET A 1 88 ? -10.446 0.073 -0.514 1.00 97.31 88 MET A CA 1
ATOM 685 C C . MET A 1 88 ? -11.924 -0.329 -0.525 1.00 97.31 88 MET A C 1
ATOM 687 O O . MET A 1 88 ? -12.399 -0.885 -1.513 1.00 97.31 88 MET A O 1
ATOM 691 N N . PHE A 1 89 ? -12.674 0.008 0.526 1.00 96.62 89 PHE A N 1
ATOM 692 C CA . PHE A 1 89 ? -14.120 -0.217 0.526 1.00 96.62 89 PHE A CA 1
ATOM 693 C C . PHE A 1 89 ? -14.843 0.628 -0.524 1.00 96.62 89 PHE A C 1
ATOM 695 O O . PHE A 1 89 ? -15.738 0.123 -1.194 1.00 96.62 89 PHE A O 1
ATOM 702 N N . GLY A 1 90 ? -14.411 1.874 -0.741 1.00 94.75 90 GLY A N 1
ATOM 703 C CA . GLY A 1 90 ? -14.968 2.748 -1.776 1.00 94.75 90 GLY A CA 1
ATOM 704 C C . GLY A 1 90 ? -14.827 2.207 -3.205 1.00 94.75 90 GLY A C 1
ATOM 705 O O . GLY A 1 90 ? -15.608 2.587 -4.071 1.00 94.75 90 GLY A O 1
ATOM 706 N N . VAL A 1 91 ? -13.871 1.304 -3.461 1.00 94.62 91 VAL A N 1
ATOM 707 C CA . VAL A 1 91 ? -13.734 0.597 -4.752 1.00 94.62 91 VAL A CA 1
ATOM 708 C C . VAL A 1 91 ? -14.341 -0.810 -4.742 1.00 94.62 91 VAL A C 1
ATOM 710 O O . VAL A 1 91 ? -14.142 -1.563 -5.691 1.00 94.62 91 VAL A O 1
ATOM 713 N N . GLY A 1 92 ? -15.077 -1.169 -3.686 1.00 93.88 92 GLY A N 1
ATOM 714 C CA . GLY A 1 92 ? -15.798 -2.438 -3.573 1.00 93.88 92 GLY A CA 1
ATOM 715 C C . GLY A 1 92 ? -14.948 -3.630 -3.129 1.00 93.88 92 GLY A C 1
ATOM 716 O O . GLY A 1 92 ? -15.338 -4.771 -3.368 1.00 93.88 92 GLY A O 1
ATOM 717 N N . ALA A 1 93 ? -13.787 -3.410 -2.501 1.00 96.38 93 ALA A N 1
ATOM 718 C CA . ALA A 1 93 ? -12.982 -4.515 -1.986 1.00 96.38 93 ALA A CA 1
ATOM 719 C C . ALA A 1 93 ? -13.718 -5.273 -0.864 1.00 96.38 93 ALA A C 1
ATOM 721 O O . ALA A 1 93 ? -14.313 -4.672 0.032 1.00 96.38 93 ALA A O 1
ATOM 722 N N . ALA A 1 94 ? -13.637 -6.606 -0.887 1.00 97.00 94 ALA A N 1
ATOM 723 C CA . ALA A 1 94 ? -14.256 -7.450 0.131 1.00 97.00 94 ALA A CA 1
ATOM 724 C C . ALA A 1 94 ? -13.612 -7.223 1.516 1.00 97.00 94 ALA A C 1
ATOM 726 O O . ALA A 1 94 ? -12.389 -7.070 1.588 1.00 97.00 94 ALA A O 1
ATOM 727 N N . PRO A 1 95 ? -14.370 -7.295 2.630 1.00 97.31 95 PRO A N 1
ATOM 728 C CA . PRO A 1 95 ? -13.835 -7.046 3.972 1.00 97.31 95 PRO A CA 1
ATOM 729 C C . PRO A 1 95 ? -12.586 -7.866 4.313 1.00 97.31 95 PRO A C 1
ATOM 731 O O . PRO A 1 95 ? -11.622 -7.322 4.841 1.00 97.31 95 PRO A O 1
ATOM 734 N N . LYS A 1 96 ? -12.559 -9.155 3.944 1.00 97.81 96 LYS A N 1
ATOM 735 C CA . LYS A 1 96 ? -11.391 -10.028 4.148 1.00 97.81 96 LYS A CA 1
ATOM 736 C C . LYS A 1 96 ? -10.153 -9.526 3.395 1.00 97.81 96 LYS A C 1
ATOM 738 O O . LYS A 1 96 ? -9.057 -9.535 3.942 1.00 97.81 96 LYS A O 1
ATOM 743 N N . THR A 1 97 ? -10.326 -9.059 2.158 1.00 97.69 97 THR A N 1
ATOM 744 C CA . THR A 1 97 ? -9.241 -8.469 1.361 1.00 97.69 97 THR A CA 1
ATOM 745 C C . THR A 1 97 ? -8.743 -7.176 1.991 1.00 97.69 97 THR A C 1
ATOM 747 O O . THR A 1 97 ? -7.536 -6.982 2.081 1.00 97.69 97 THR A O 1
ATOM 750 N N . VAL A 1 98 ? -9.650 -6.311 2.460 1.00 97.81 98 VAL A N 1
ATOM 751 C CA . VAL A 1 98 ? -9.270 -5.064 3.142 1.00 97.81 98 VAL A CA 1
ATOM 752 C C . VAL A 1 98 ? -8.455 -5.358 4.393 1.00 97.81 98 VAL A C 1
ATOM 754 O O . VAL A 1 98 ? -7.392 -4.775 4.562 1.00 97.81 98 VAL A O 1
ATOM 757 N N . TYR A 1 99 ? -8.911 -6.290 5.230 1.00 98.19 99 TYR A N 1
ATOM 758 C CA . TYR A 1 99 ? -8.201 -6.663 6.450 1.00 98.19 99 TYR A CA 1
ATOM 759 C C . TYR A 1 99 ? -6.782 -7.165 6.161 1.00 98.19 99 TYR A C 1
ATOM 761 O O . TYR A 1 99 ? -5.817 -6.598 6.664 1.00 98.19 99 TYR A O 1
ATOM 769 N N . ASN A 1 100 ? -6.655 -8.156 5.274 1.00 98.06 100 ASN A N 1
ATOM 770 C CA . ASN A 1 100 ? -5.359 -8.737 4.926 1.00 98.06 100 ASN A CA 1
ATOM 771 C C . ASN A 1 100 ? -4.394 -7.691 4.355 1.00 98.06 100 ASN A C 1
ATOM 773 O O . ASN A 1 100 ? -3.217 -7.673 4.703 1.00 98.06 100 ASN A O 1
ATOM 777 N N . MET A 1 101 ? -4.890 -6.806 3.486 1.00 97.75 101 MET A N 1
ATOM 778 C CA . MET A 1 101 ? -4.058 -5.756 2.906 1.00 97.75 101 MET A CA 1
ATOM 779 C C . MET A 1 101 ? -3.653 -4.706 3.935 1.00 97.75 101 MET A C 1
ATOM 781 O O . MET A 1 101 ? -2.527 -4.232 3.865 1.00 97.75 101 MET A O 1
ATOM 785 N N . LEU A 1 102 ? -4.517 -4.345 4.890 1.00 97.31 102 LEU A N 1
ATOM 786 C CA . LEU A 1 102 ? -4.145 -3.407 5.952 1.00 97.31 102 LEU A CA 1
ATOM 787 C C . LEU A 1 102 ? -3.011 -3.951 6.819 1.00 97.31 102 LEU A C 1
ATOM 789 O O . LEU A 1 102 ? -2.111 -3.181 7.139 1.00 97.31 102 LEU A O 1
ATOM 793 N N . SER A 1 103 ? -3.020 -5.248 7.143 1.00 97.44 103 SER A N 1
ATOM 794 C CA . SER A 1 103 ? -1.912 -5.895 7.858 1.00 97.44 103 SER A CA 1
ATOM 795 C C . SER A 1 103 ? -0.614 -5.825 7.053 1.00 97.44 103 SER A C 1
ATOM 797 O O . SER A 1 103 ? 0.369 -5.270 7.528 1.00 97.44 103 SER A O 1
ATOM 799 N N . VAL A 1 104 ? -0.631 -6.263 5.786 1.00 97.44 104 VAL A N 1
ATOM 800 C CA . VAL A 1 104 ? 0.559 -6.216 4.912 1.00 97.44 104 VAL A CA 1
ATOM 801 C C . VAL A 1 104 ? 1.102 -4.794 4.773 1.00 97.44 104 VAL A C 1
ATOM 803 O O . VAL A 1 104 ? 2.309 -4.573 4.842 1.00 97.44 104 VAL A O 1
ATOM 806 N N . ILE A 1 105 ? 0.210 -3.824 4.576 1.00 96.62 105 ILE A N 1
ATOM 807 C CA . ILE A 1 105 ? 0.577 -2.422 4.399 1.00 96.62 105 ILE A CA 1
ATOM 808 C C . ILE A 1 105 ? 1.176 -1.838 5.682 1.00 96.62 105 ILE A C 1
ATOM 810 O O . ILE A 1 105 ? 2.164 -1.110 5.612 1.00 96.62 105 ILE A O 1
ATOM 814 N N . ASN A 1 106 ? 0.588 -2.147 6.838 1.00 97.31 106 ASN A N 1
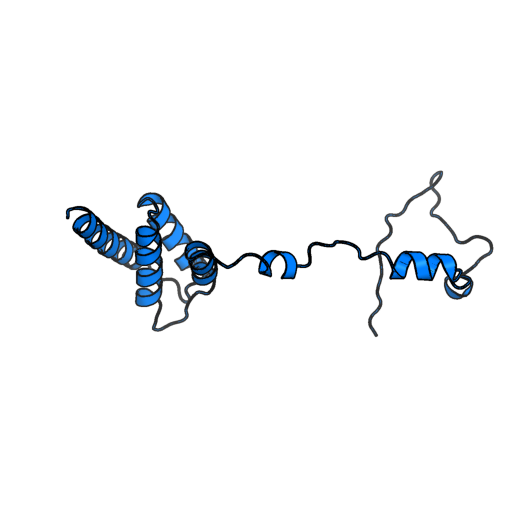ATOM 815 C CA . ASN A 1 106 ? 1.102 -1.722 8.134 1.00 97.31 106 ASN A CA 1
ATOM 816 C C . ASN A 1 106 ? 2.522 -2.246 8.365 1.00 97.31 106 ASN A C 1
ATOM 818 O O . ASN A 1 106 ? 3.409 -1.478 8.718 1.00 97.31 106 ASN A O 1
ATOM 822 N N . ASP A 1 107 ? 2.738 -3.529 8.093 1.00 97.00 107 ASP A N 1
ATOM 823 C CA . ASP A 1 107 ? 4.014 -4.184 8.367 1.00 97.00 107 ASP A CA 1
ATOM 824 C C . ASP A 1 107 ? 5.112 -3.748 7.387 1.00 97.00 107 ASP A C 1
ATOM 826 O O . ASP A 1 107 ? 6.285 -3.699 7.748 1.00 97.00 107 ASP A O 1
ATOM 830 N N . SER A 1 108 ? 4.736 -3.415 6.147 1.00 95.94 108 SER A N 1
ATOM 831 C CA . SER A 1 108 ? 5.696 -3.117 5.074 1.00 95.94 108 SER A CA 1
ATOM 832 C C . SER A 1 108 ? 5.968 -1.624 4.872 1.00 95.94 108 SER A C 1
ATOM 834 O O . SER A 1 108 ? 7.045 -1.268 4.397 1.00 95.94 108 SER A O 1
ATOM 836 N N . PHE A 1 109 ? 5.000 -0.746 5.165 1.00 95.31 109 PHE A N 1
ATOM 837 C CA . PHE A 1 109 ? 5.041 0.661 4.730 1.00 95.31 109 PHE A CA 1
ATOM 838 C C . PHE A 1 109 ? 4.714 1.681 5.835 1.00 95.31 109 PHE A C 1
ATOM 840 O O . PHE A 1 109 ? 4.688 2.884 5.568 1.00 95.31 109 PHE A O 1
ATOM 847 N N . VAL A 1 110 ? 4.458 1.253 7.072 1.00 95.06 110 VAL A N 1
ATOM 848 C CA . VAL A 1 110 ? 4.173 2.160 8.195 1.00 95.06 110 VAL A CA 1
ATOM 849 C C . VAL A 1 110 ? 5.293 2.080 9.223 1.00 95.06 110 VAL A C 1
ATOM 851 O O . VAL A 1 110 ? 5.568 1.008 9.750 1.00 95.06 110 VAL A O 1
ATOM 854 N N . ASP A 1 111 ? 5.906 3.223 9.550 1.00 92.69 111 ASP A N 1
ATOM 855 C CA . ASP A 1 111 ? 7.049 3.269 10.470 1.00 92.69 111 ASP A CA 1
ATOM 856 C C . ASP A 1 111 ? 6.835 4.232 11.666 1.00 92.69 111 ASP A C 1
ATOM 858 O O . ASP A 1 111 ? 6.639 5.442 11.474 1.00 92.69 111 ASP A O 1
ATOM 862 N N . PRO A 1 112 ? 6.849 3.736 12.922 1.00 94.19 112 PRO A N 1
ATOM 863 C CA . PRO A 1 112 ? 6.850 2.317 13.283 1.00 94.19 112 PRO A CA 1
ATOM 864 C C . PRO A 1 112 ? 5.481 1.690 13.017 1.00 94.19 112 PRO A C 1
ATOM 866 O O . PRO A 1 112 ? 4.462 2.391 13.103 1.00 94.19 112 PRO A O 1
ATOM 869 N N . ALA A 1 113 ? 5.453 0.382 12.762 1.00 95.75 113 ALA A N 1
ATOM 870 C CA . ALA A 1 113 ? 4.216 -0.360 12.542 1.00 95.75 113 ALA A CA 1
ATOM 871 C C . ALA A 1 113 ? 3.228 -0.147 13.704 1.00 95.75 113 ALA A C 1
ATOM 873 O O . ALA A 1 113 ? 3.618 0.031 14.867 1.00 95.75 113 ALA A O 1
ATOM 874 N N . LEU A 1 114 ? 1.933 -0.117 13.390 1.00 96.69 114 LEU A N 1
ATOM 875 C CA . LEU A 1 114 ? 0.887 -0.075 14.406 1.00 96.69 114 LEU A CA 1
ATOM 876 C C . LEU A 1 114 ? 0.701 -1.466 15.024 1.00 96.69 114 LEU A C 1
ATOM 878 O O . LEU A 1 114 ? 0.797 -2.459 14.304 1.00 96.69 114 LEU A O 1
ATOM 882 N N . PRO A 1 115 ? 0.382 -1.561 16.325 1.00 97.31 115 PRO A N 1
ATOM 883 C CA . PRO A 1 115 ? -0.001 -2.828 16.936 1.00 97.31 115 PRO A CA 1
ATOM 884 C C . PRO A 1 115 ? -1.275 -3.405 16.303 1.00 97.31 115 PRO A C 1
ATOM 886 O O . PRO A 1 115 ? -2.194 -2.656 15.961 1.00 97.31 115 PRO A O 1
ATOM 889 N N . ASP A 1 116 ? -1.403 -4.734 16.278 1.00 97.38 116 ASP A N 1
ATOM 890 C CA . ASP A 1 116 ? -2.565 -5.442 15.709 1.00 97.38 116 ASP A CA 1
ATOM 891 C C . ASP A 1 116 ? -3.908 -4.930 16.231 1.00 97.38 116 ASP A C 1
ATOM 893 O O . ASP A 1 116 ? -4.873 -4.773 15.483 1.00 97.38 116 ASP A O 1
ATOM 897 N N . ARG A 1 117 ? -3.985 -4.614 17.530 1.00 97.44 117 ARG A N 1
ATOM 898 C CA . ARG A 1 117 ? -5.196 -4.055 18.149 1.00 97.44 117 ARG A CA 1
ATOM 899 C C . ARG A 1 117 ? -5.641 -2.760 17.465 1.00 97.44 117 ARG A C 1
ATOM 901 O O . ARG A 1 117 ? -6.841 -2.522 17.312 1.00 97.44 117 ARG A O 1
ATOM 908 N N . GLU A 1 118 ? -4.693 -1.915 17.086 1.00 97.38 118 GLU A N 1
ATOM 909 C CA . GLU A 1 118 ? -4.955 -0.624 16.459 1.00 97.38 118 GLU A CA 1
ATOM 910 C C . GLU A 1 118 ? -5.392 -0.809 15.001 1.00 97.38 118 GLU A C 1
ATOM 912 O O . GLU A 1 118 ? -6.417 -0.252 14.600 1.00 97.38 118 GLU A O 1
ATOM 917 N N . VAL A 1 119 ? -4.728 -1.702 14.258 1.00 97.81 119 VAL A N 1
ATOM 918 C CA . VAL A 1 119 ? -5.142 -2.123 12.905 1.00 97.81 119 VAL A CA 1
ATOM 919 C C . VAL A 1 119 ? -6.564 -2.706 12.916 1.00 97.81 119 VAL A C 1
ATOM 921 O O . VAL A 1 119 ? -7.416 -2.279 12.132 1.00 97.81 119 VAL A O 1
ATOM 924 N N . ASN A 1 120 ? -6.867 -3.606 13.857 1.00 98.06 120 ASN A N 1
ATOM 925 C CA . ASN A 1 120 ? -8.195 -4.206 14.037 1.00 98.06 120 ASN A CA 1
ATOM 926 C C . ASN A 1 120 ? -9.264 -3.145 14.326 1.00 98.06 120 ASN A C 1
ATOM 928 O O . ASN A 1 120 ? -10.359 -3.178 13.760 1.00 98.06 120 ASN A O 1
ATOM 932 N N . THR A 1 121 ? -8.945 -2.178 15.189 1.00 98.25 121 THR A N 1
ATOM 933 C CA . THR A 1 121 ? -9.861 -1.085 15.544 1.00 98.25 121 THR A CA 1
ATOM 934 C C . THR A 1 121 ? -10.187 -0.225 14.322 1.00 98.25 121 THR A C 1
ATOM 936 O O . THR A 1 121 ? -11.359 0.073 14.074 1.00 98.25 121 THR A O 1
ATOM 939 N N . ILE A 1 122 ? -9.174 0.128 13.524 1.00 97.88 122 ILE A N 1
ATOM 940 C CA . ILE A 1 122 ? -9.347 0.883 12.276 1.00 97.88 122 ILE A CA 1
ATOM 941 C C . ILE A 1 122 ? -10.234 0.100 11.305 1.00 97.88 122 ILE A C 1
ATOM 943 O O . ILE A 1 122 ? -11.227 0.640 10.809 1.00 97.88 122 ILE A O 1
ATOM 947 N N . PHE A 1 123 ? -9.925 -1.179 11.076 1.00 98.38 123 PHE A N 1
ATOM 948 C CA . PHE A 1 123 ? -10.697 -2.035 10.179 1.00 98.38 123 PHE A CA 1
ATOM 949 C C . PHE A 1 123 ? -12.178 -2.099 10.575 1.00 98.38 123 PHE A C 1
ATOM 951 O O . PHE A 1 123 ? -13.046 -1.814 9.748 1.00 98.38 123 PHE A O 1
ATOM 958 N N . HIS A 1 124 ? -12.481 -2.413 11.837 1.00 98.06 124 HIS A N 1
ATOM 959 C CA . HIS A 1 124 ? -13.864 -2.531 12.304 1.00 98.06 124 HIS A CA 1
ATOM 960 C C . HIS A 1 124 ? -14.624 -1.203 12.253 1.00 98.06 124 HIS A C 1
ATOM 962 O O . HIS A 1 124 ? -15.802 -1.191 11.887 1.00 98.06 124 HIS A O 1
ATOM 968 N N . SER A 1 125 ? -13.963 -0.088 12.578 1.00 97.44 125 SER A N 1
ATOM 969 C CA . SER A 1 125 ? -14.562 1.249 12.508 1.00 97.44 125 SER A CA 1
ATOM 970 C C . SER A 1 125 ? -15.006 1.589 11.084 1.00 97.44 125 SER A C 1
ATOM 972 O O . SER A 1 125 ? -16.156 1.978 10.855 1.00 97.44 125 SER A O 1
ATOM 974 N N . ILE A 1 126 ? -14.127 1.362 10.103 1.00 97.25 126 ILE A N 1
ATOM 975 C CA . ILE A 1 126 ? -14.443 1.637 8.702 1.00 97.25 126 ILE A CA 1
ATOM 976 C C . ILE A 1 126 ? -15.471 0.646 8.157 1.00 97.25 126 ILE A C 1
ATOM 978 O O . ILE A 1 126 ? -16.441 1.080 7.542 1.00 97.25 126 ILE A O 1
ATOM 982 N N . LEU A 1 127 ? -15.330 -0.655 8.429 1.00 97.00 127 LEU A N 1
ATOM 983 C CA . LEU A 1 127 ? -16.303 -1.659 7.991 1.00 97.00 127 LEU A CA 1
ATOM 984 C C . LEU A 1 127 ? -17.717 -1.322 8.484 1.00 97.00 127 LEU A C 1
ATOM 986 O O . LEU A 1 127 ? -18.673 -1.367 7.708 1.00 97.00 127 LEU A O 1
ATOM 990 N N . LYS A 1 128 ? -17.853 -0.928 9.757 1.00 96.56 128 LYS A N 1
ATOM 991 C CA . LYS A 1 128 ? -19.134 -0.494 10.324 1.00 96.56 128 LYS A CA 1
ATOM 992 C C . LYS A 1 128 ? -19.691 0.711 9.566 1.00 96.56 128 LYS A C 1
ATOM 994 O O . LYS A 1 128 ? -20.846 0.665 9.143 1.00 96.56 128 LYS A O 1
ATOM 999 N N . ARG A 1 129 ? -18.880 1.749 9.345 1.00 94.69 129 ARG A N 1
ATOM 1000 C CA . ARG A 1 129 ? -19.290 2.958 8.611 1.00 94.69 129 ARG A CA 1
ATOM 1001 C C . ARG A 1 129 ? -19.769 2.644 7.191 1.00 94.69 129 ARG A C 1
ATOM 1003 O O . ARG A 1 129 ? -20.810 3.142 6.775 1.00 94.69 129 ARG A O 1
ATOM 1010 N N . GLU A 1 130 ? -19.033 1.818 6.452 1.00 92.62 130 GLU A N 1
ATOM 1011 C CA . GLU A 1 130 ? -19.384 1.481 5.067 1.00 92.62 130 GLU A CA 1
ATOM 1012 C C . GLU A 1 130 ? -20.616 0.564 4.993 1.00 92.62 130 GLU A C 1
ATOM 1014 O O . GLU A 1 130 ? -21.466 0.742 4.123 1.00 92.62 130 GLU A O 1
ATOM 1019 N N . SER A 1 131 ? -20.801 -0.338 5.966 1.00 90.31 131 SER A N 1
ATOM 1020 C CA . SER A 1 131 ? -22.016 -1.165 6.060 1.00 90.31 131 SER A CA 1
ATOM 1021 C C . SER A 1 131 ? -23.293 -0.351 6.302 1.00 90.31 131 SER A C 1
ATOM 1023 O O . SER A 1 131 ? -24.375 -0.752 5.881 1.00 90.31 131 SER A O 1
ATOM 1025 N N . GLN A 1 132 ? -23.177 0.798 6.974 1.00 90.00 132 GLN A N 1
AT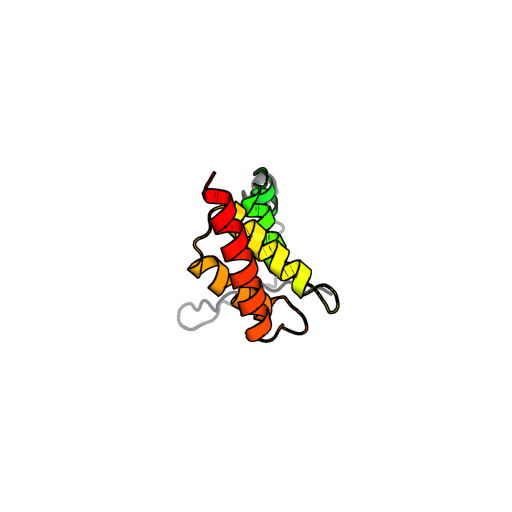OM 1026 C CA . GLN A 1 132 ? -24.294 1.712 7.212 1.00 90.00 132 GLN A CA 1
ATOM 1027 C C . GLN A 1 132 ? -24.608 2.557 5.973 1.00 90.00 132 GLN A C 1
ATOM 1029 O O . GLN A 1 132 ? -25.771 2.848 5.718 1.00 90.00 132 GLN A O 1
ATOM 1034 N N . ARG A 1 133 ? -23.591 2.908 5.177 1.00 83.75 133 ARG A N 1
ATOM 1035 C CA . ARG A 1 133 ? -23.763 3.660 3.926 1.00 83.75 133 ARG A CA 1
ATOM 1036 C C . ARG A 1 133 ? -24.494 2.881 2.839 1.00 83.75 133 ARG A C 1
ATOM 1038 O O . ARG A 1 133 ? -25.275 3.479 2.119 1.00 83.75 133 ARG A O 1
ATOM 1045 N N . GLY A 1 134 ? -24.267 1.572 2.733 1.00 71.62 134 GLY A N 1
ATOM 1046 C CA . GLY A 1 134 ? -24.921 0.726 1.726 1.00 71.62 134 GLY A CA 1
ATOM 1047 C C . GLY A 1 134 ? -26.377 0.345 2.029 1.00 71.62 134 GLY A C 1
ATOM 1048 O O . GLY A 1 134 ? -26.931 -0.487 1.320 1.00 71.62 134 GLY A O 1
ATOM 1049 N N . ARG A 1 135 ? -26.981 0.876 3.103 1.00 61.34 135 ARG A N 1
ATOM 1050 C CA . ARG A 1 135 ? -28.373 0.594 3.514 1.00 61.34 135 ARG A CA 1
ATOM 1051 C C . ARG A 1 135 ? -29.386 1.664 3.074 1.00 61.34 135 ARG A C 1
ATOM 1053 O O . ARG A 1 135 ? -30.547 1.572 3.467 1.00 61.34 135 ARG A O 1
ATOM 1060 N N . HIS A 1 136 ? -28.957 2.646 2.289 1.00 45.16 136 HIS A N 1
ATOM 1061 C CA . HIS A 1 136 ? -29.786 3.700 1.697 1.00 45.16 136 HIS A CA 1
ATOM 1062 C C . HIS A 1 136 ? -29.690 3.637 0.176 1.00 45.16 136 HIS A C 1
ATOM 1064 O O . HIS A 1 136 ? -30.695 4.000 -0.470 1.00 45.16 136 HIS A O 1
#

Organism: Lactiplantibacillus plantarum (NCBI:txid1590)

Foldseek 3Di:
DDDDDDDDPQDDDPPHGDDDPPNDDPVPDDPDDVVVVVVVVPDPPPDCDPCVVVVDDQDPVNVLVVLLQQADEPPCRLVSLLVSLLVCVVVPHDLVRSLVSSVVSQVRGYVPRDDPVSSVVSSVVNVVVSVVVVPD

Secondary structure (DSSP, 8-state):
-----------EETTEE---GGG--GGGPPPPPHHHHHHHHT-------GGGGGGSPPPHHHHHHHHHHH-B-TTSHHHHHHHHHHHHHHTT--HHHHHHHHHHHHHHHBSSPPPHHHHHHHHHHHHHHHHHHTT-

Sequence (136 aa):
MLSDFTVIAPSEINGKPYAPLDGRTLADIKPAPQWLVDKLVGQKVNWPSERAYATRQKKYTGRLLDEMVTGTAKGNRNAWLTKIAGRMFGVGAAPKTVYNMLSVINDSFVDPALPDREVNTIFHSILKRESQRGRH